Protein AF-A0A1H8BVF8-F1 (afdb_monomer_lite)

Sequence (95 aa):
MREECDQRSATRKRNLTQEDIDRMQVPPDGCPRNFSGLLENLRLFRVPPAEQYTIVLKSNYGEIGGDIWKGFSVIRGSGGKIKLPGHYLLSVLNK

Radius of gyration: 15.65 Å; chains: 1; bounding box: 32×32×54 Å

pLDDT: mean 84.95, std 16.15, range [40.38, 95.38]

Secondary structure (DSSP, 8-state):
-----------------HHHHHT-----SS--B-HHHHHHHHHHTT--HHHHHHHHHHTTTTBTTSHHHHHHHHHHHTTT--S-HHHHHHHHHT-

Foldseek 3Di:
DDDDDDDDDCPPPPVQDPVNLVPDDQDPPPFDADLVVLSVLCVVLPPHRVLSVVLCVLCSSHGPPGQLVVLSVCCVVVVCPDPHSSVSSVVSSPD

Structure (mmCIF, N/CA/C/O backbone):
data_AF-A0A1H8BVF8-F1
#
_entry.id   AF-A0A1H8BVF8-F1
#
loop_
_atom_site.group_PDB
_atom_site.id
_atom_site.type_symbol
_atom_site.label_atom_id
_atom_site.label_alt_id
_atom_site.label_comp_id
_atom_site.label_asym_id
_atom_site.label_entity_id
_atom_site.label_seq_id
_atom_site.pdbx_PDB_ins_code
_atom_site.Cartn_x
_atom_site.Cartn_y
_atom_site.Cartn_z
_atom_site.occupancy
_atom_site.B_iso_or_equiv
_atom_site.auth_seq_id
_atom_site.auth_comp_id
_atom_site.auth_asym_id
_atom_site.auth_atom_id
_atom_site.pdbx_PDB_model_num
ATOM 1 N N . MET A 1 1 ? 7.822 21.270 38.090 1.00 40.38 1 MET A N 1
ATOM 2 C CA . MET A 1 1 ? 6.970 20.209 37.508 1.00 40.38 1 MET A CA 1
ATOM 3 C C . MET A 1 1 ? 7.628 19.851 36.180 1.00 40.38 1 MET A C 1
ATOM 5 O O . MET A 1 1 ? 7.717 20.741 35.353 1.00 40.38 1 MET A O 1
ATOM 9 N N . ARG A 1 2 ? 8.451 18.787 36.088 1.00 48.00 2 ARG A N 1
ATOM 10 C CA . ARG A 1 2 ? 8.066 17.409 35.678 1.00 48.00 2 ARG A CA 1
ATOM 11 C C . ARG A 1 2 ? 7.103 17.480 34.476 1.00 48.00 2 ARG A C 1
ATOM 13 O O . ARG A 1 2 ? 6.054 18.080 34.635 1.00 48.00 2 ARG A O 1
ATOM 20 N N . G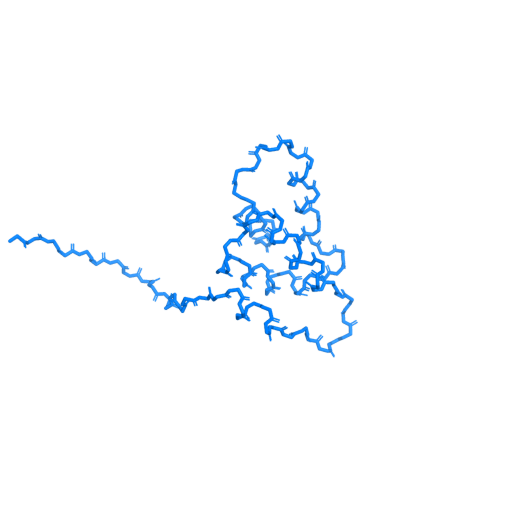LU A 1 3 ? 7.434 16.999 33.278 1.00 46.62 3 GLU A N 1
ATOM 21 C CA . GLU A 1 3 ? 7.903 15.640 32.965 1.00 46.62 3 GLU A CA 1
ATOM 22 C C . GLU A 1 3 ? 8.902 15.583 31.786 1.00 46.62 3 GLU A C 1
ATOM 24 O O . GLU A 1 3 ? 8.706 16.204 30.743 1.00 46.62 3 GLU A O 1
ATOM 29 N N . GLU A 1 4 ? 9.963 14.791 31.965 1.00 58.12 4 GLU A N 1
ATOM 30 C CA . GLU A 1 4 ? 10.759 14.189 30.892 1.00 58.12 4 GLU A CA 1
ATOM 31 C C . GLU A 1 4 ? 9.959 13.047 30.248 1.00 58.12 4 GLU A C 1
ATOM 33 O O . GLU A 1 4 ? 9.365 12.235 30.959 1.00 58.12 4 GLU A O 1
ATOM 38 N N . CYS A 1 5 ? 10.006 12.918 28.921 1.00 43.06 5 CYS A N 1
ATOM 39 C CA . CYS A 1 5 ? 9.691 11.654 28.260 1.00 43.06 5 CYS A CA 1
ATOM 40 C C . CYS A 1 5 ? 10.720 11.386 27.156 1.00 43.06 5 CYS A C 1
ATOM 42 O O . CYS A 1 5 ? 10.590 11.823 26.012 1.00 43.06 5 CYS A O 1
ATOM 44 N N . ASP A 1 6 ? 11.785 10.694 27.556 1.00 52.75 6 ASP A N 1
ATOM 45 C CA . ASP A 1 6 ? 12.667 9.928 26.683 1.00 52.75 6 ASP A CA 1
ATOM 46 C C . ASP A 1 6 ? 11.852 8.804 26.030 1.00 52.75 6 ASP A C 1
ATOM 48 O O . ASP A 1 6 ? 11.263 7.987 26.736 1.00 52.75 6 ASP A O 1
ATOM 52 N N . GLN A 1 7 ? 11.819 8.750 24.696 1.00 45.62 7 GLN A N 1
ATOM 53 C CA . GLN A 1 7 ? 11.632 7.490 23.971 1.00 45.62 7 GLN A CA 1
ATOM 54 C C . GLN A 1 7 ? 12.119 7.604 22.520 1.00 45.62 7 GLN A C 1
ATOM 56 O O . GLN A 1 7 ? 11.410 7.959 21.580 1.00 45.62 7 GLN A O 1
ATOM 61 N N . ARG A 1 8 ? 13.421 7.336 22.402 1.00 43.69 8 ARG A N 1
ATOM 62 C CA . ARG A 1 8 ? 14.117 6.527 21.388 1.00 43.69 8 ARG A CA 1
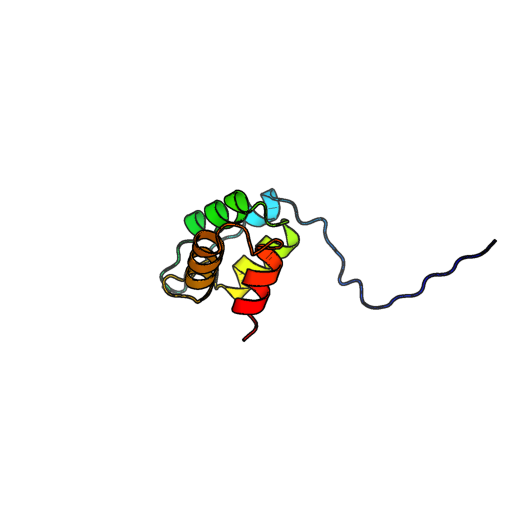ATOM 63 C C . ARG A 1 8 ? 13.291 6.093 20.159 1.00 43.69 8 ARG A C 1
ATOM 65 O O . ARG A 1 8 ? 12.256 5.445 20.272 1.00 43.69 8 ARG A O 1
ATOM 72 N N . SER A 1 9 ? 13.88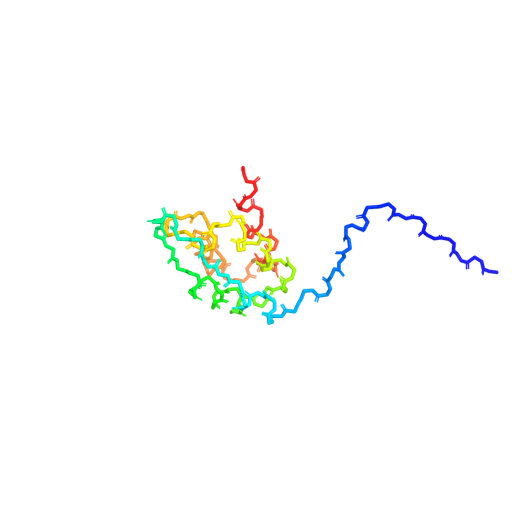2 6.343 18.983 1.00 41.75 9 SER A N 1
ATOM 73 C CA . SER A 1 9 ? 13.501 5.815 17.656 1.00 41.75 9 SER A CA 1
ATOM 74 C C . SER A 1 9 ? 12.424 6.582 16.879 1.00 41.75 9 SER A C 1
ATOM 76 O O . SER A 1 9 ? 11.630 5.994 16.149 1.00 41.75 9 SER A O 1
ATOM 78 N N . ALA A 1 10 ? 12.424 7.913 16.940 1.00 45.03 10 ALA A N 1
ATOM 79 C CA . ALA A 1 10 ? 11.699 8.721 15.964 1.00 45.03 10 ALA A CA 1
ATOM 80 C C . ALA A 1 10 ? 12.521 8.839 14.667 1.00 45.03 10 ALA A C 1
ATOM 82 O O . ALA A 1 10 ? 13.179 9.853 14.424 1.00 45.03 10 ALA A O 1
ATOM 83 N N . THR A 1 11 ? 12.481 7.813 13.805 1.00 49.00 11 THR A N 1
ATOM 84 C CA . THR A 1 11 ? 12.724 8.024 12.368 1.00 49.00 11 THR A CA 1
ATOM 85 C C . THR A 1 11 ? 11.850 9.201 11.978 1.00 49.00 11 THR A C 1
ATOM 87 O O . THR A 1 11 ? 10.629 9.105 12.096 1.00 49.00 11 THR A O 1
ATOM 90 N N . ARG A 1 12 ? 12.477 10.338 11.650 1.00 45.81 12 ARG A N 1
ATOM 91 C CA . ARG A 1 12 ? 11.817 11.622 11.400 1.00 45.81 12 ARG A CA 1
ATOM 92 C C . ARG A 1 12 ? 10.534 11.374 10.614 1.00 45.81 12 ARG A C 1
ATOM 94 O O . ARG A 1 12 ? 10.602 11.066 9.424 1.00 45.81 12 ARG A O 1
ATOM 101 N N . LYS A 1 13 ? 9.380 11.502 11.278 1.00 51.47 13 LYS A N 1
ATOM 102 C CA . LYS A 1 13 ? 8.081 11.622 10.622 1.00 51.47 13 LYS A CA 1
ATOM 103 C C . LYS A 1 13 ? 8.140 12.936 9.849 1.00 51.47 13 LYS A C 1
ATOM 105 O O . LYS A 1 13 ? 7.695 13.970 10.330 1.00 51.47 13 LYS A O 1
ATOM 110 N N . ARG A 1 14 ? 8.776 12.928 8.672 1.00 58.00 14 ARG A N 1
ATOM 111 C CA . ARG A 1 14 ? 8.439 13.892 7.629 1.00 58.00 14 ARG A CA 1
ATOM 112 C C . ARG A 1 14 ? 6.924 13.795 7.530 1.00 58.00 14 ARG A C 1
ATOM 114 O O . ARG A 1 14 ? 6.414 12.679 7.431 1.00 58.00 14 ARG A O 1
ATOM 121 N N . ASN A 1 15 ? 6.229 14.914 7.693 1.00 69.88 15 ASN A N 1
ATOM 122 C CA . ASN A 1 15 ? 4.785 14.978 7.522 1.00 69.88 15 ASN A CA 1
ATOM 123 C C . ASN A 1 15 ? 4.494 14.605 6.065 1.00 69.88 15 ASN A C 1
ATOM 125 O O . ASN A 1 15 ? 4.443 15.483 5.216 1.00 69.88 15 ASN A O 1
ATOM 129 N N . LEU A 1 16 ? 4.433 13.305 5.766 1.00 80.44 16 LEU A N 1
ATOM 130 C CA . LEU A 1 16 ? 4.142 12.800 4.436 1.00 80.44 16 LEU A CA 1
ATOM 131 C C . LEU A 1 16 ? 2.729 13.256 4.117 1.00 80.44 16 LEU A C 1
ATOM 133 O O . LEU A 1 16 ? 1.781 12.937 4.839 1.00 80.44 16 LEU A O 1
ATOM 137 N N . THR A 1 17 ? 2.619 14.059 3.075 1.00 87.12 17 THR A N 1
ATOM 138 C CA . THR A 1 17 ? 1.348 14.557 2.575 1.00 87.12 17 THR A CA 1
ATOM 139 C C . THR A 1 17 ? 0.823 13.619 1.497 1.00 87.12 17 THR A C 1
ATOM 141 O O . THR A 1 17 ? 1.548 12.772 0.978 1.00 87.12 17 THR A O 1
ATOM 144 N N . GLN A 1 18 ? -0.454 13.763 1.141 1.00 86.31 18 GLN A N 1
ATOM 145 C CA . GLN A 1 18 ? -1.008 13.033 0.001 1.00 86.31 18 GLN A CA 1
ATOM 146 C C . GLN A 1 18 ? -0.261 13.387 -1.299 1.00 86.31 18 GLN A C 1
ATOM 148 O O . GLN A 1 18 ? -0.007 12.500 -2.106 1.00 86.31 18 GLN A O 1
ATOM 153 N N . GLU A 1 19 ? 0.168 14.644 -1.459 1.00 88.81 19 GLU A N 1
ATOM 154 C CA . GLU A 1 19 ? 0.956 15.080 -2.618 1.00 88.81 19 GLU A CA 1
ATOM 155 C C . GLU A 1 19 ? 2.296 14.346 -2.736 1.00 88.81 19 GLU A C 1
ATOM 157 O O . GLU A 1 19 ? 2.713 14.026 -3.846 1.00 88.81 19 GLU A O 1
ATOM 162 N N . ASP A 1 20 ? 2.962 14.041 -1.617 1.00 90.00 20 ASP A N 1
ATOM 163 C CA . ASP A 1 20 ? 4.212 13.271 -1.635 1.00 90.00 20 ASP A CA 1
ATOM 164 C C . ASP A 1 20 ? 4.003 11.858 -2.200 1.00 90.00 20 ASP A C 1
ATOM 166 O O . ASP A 1 20 ? 4.881 11.329 -2.881 1.00 90.00 20 ASP A O 1
ATOM 170 N N . ILE A 1 21 ? 2.840 11.251 -1.938 1.00 91.06 21 ILE A N 1
ATOM 171 C CA . ILE A 1 21 ? 2.487 9.921 -2.451 1.00 91.06 21 ILE A CA 1
ATOM 172 C C . ILE A 1 21 ? 2.138 9.997 -3.936 1.00 91.06 21 ILE A C 1
ATOM 174 O O . ILE A 1 21 ? 2.609 9.186 -4.726 1.00 91.06 21 ILE A O 1
ATOM 178 N N . ASP A 1 22 ? 1.341 10.989 -4.329 1.00 88.50 22 ASP A N 1
ATOM 179 C CA . ASP A 1 22 ? 0.921 11.184 -5.718 1.00 88.50 22 ASP A CA 1
ATOM 180 C C . ASP A 1 22 ? 2.079 11.531 -6.662 1.00 88.50 22 ASP A C 1
ATOM 182 O O . ASP A 1 22 ? 2.035 11.198 -7.844 1.00 88.50 22 ASP A O 1
ATOM 186 N N . ARG A 1 23 ? 3.137 12.168 -6.150 1.00 90.31 23 ARG A N 1
ATOM 187 C CA . ARG A 1 23 ? 4.352 12.489 -6.918 1.00 90.31 23 ARG A CA 1
ATOM 188 C C . ARG A 1 23 ? 5.301 11.301 -7.092 1.00 90.31 23 ARG A C 1
ATOM 190 O O . ARG A 1 23 ? 6.322 11.439 -7.770 1.00 90.31 23 ARG A O 1
ATOM 197 N N . MET A 1 24 ? 5.010 10.151 -6.484 1.00 91.06 24 MET A N 1
ATOM 198 C CA . MET A 1 24 ? 5.820 8.951 -6.666 1.00 91.06 24 MET A CA 1
ATOM 199 C C . MET A 1 24 ? 5.746 8.436 -8.101 1.00 91.06 24 MET A C 1
ATOM 201 O O . MET A 1 24 ? 4.695 8.455 -8.737 1.00 91.06 24 MET A O 1
ATOM 205 N N . GLN A 1 25 ? 6.871 7.921 -8.589 1.00 88.00 25 GLN A N 1
ATOM 206 C CA . GLN A 1 25 ? 6.977 7.373 -9.936 1.00 88.00 25 GLN A CA 1
ATOM 207 C C . GLN A 1 25 ? 7.225 5.873 -9.887 1.00 88.00 25 GLN A C 1
ATOM 209 O O . GLN A 1 25 ? 8.063 5.394 -9.122 1.00 88.00 25 GLN A O 1
ATOM 214 N N . VAL A 1 26 ? 6.498 5.143 -10.730 1.00 88.19 26 VAL A N 1
ATOM 215 C CA . VAL A 1 26 ? 6.694 3.704 -10.895 1.00 88.19 26 VAL A CA 1
ATOM 216 C C . VAL A 1 26 ? 8.060 3.422 -11.535 1.00 88.19 26 VAL A C 1
ATOM 218 O O . VAL A 1 26 ? 8.430 4.103 -12.495 1.00 88.19 26 VAL A O 1
ATOM 221 N N . PRO A 1 27 ? 8.819 2.428 -11.047 1.00 88.44 27 PRO A N 1
ATOM 222 C CA . PRO A 1 27 ? 10.080 2.038 -11.666 1.00 88.44 27 PRO A CA 1
ATOM 223 C C . PRO A 1 27 ? 9.883 1.495 -13.095 1.00 88.44 27 PRO A C 1
ATOM 225 O O . PRO A 1 27 ? 8.957 0.711 -13.322 1.00 88.44 27 PRO A O 1
ATOM 228 N N . PRO A 1 28 ? 10.757 1.841 -14.059 1.00 85.94 28 PRO A N 1
ATOM 229 C CA . PRO A 1 28 ? 10.685 1.353 -15.437 1.00 85.94 28 PRO A CA 1
ATOM 230 C C . PRO A 1 28 ? 11.425 0.011 -15.622 1.00 85.94 28 PRO A C 1
ATOM 232 O O . PRO A 1 28 ? 12.237 -0.137 -16.528 1.00 85.94 28 PRO A O 1
ATOM 235 N N . ASP A 1 29 ? 11.187 -0.970 -14.753 1.00 89.19 29 ASP A N 1
ATOM 236 C CA . ASP A 1 29 ? 11.858 -2.288 -14.780 1.00 89.19 29 ASP A CA 1
ATOM 237 C C . ASP A 1 29 ? 11.077 -3.372 -15.555 1.00 89.19 29 ASP A C 1
ATOM 239 O O . ASP A 1 29 ? 11.465 -4.537 -15.573 1.00 89.19 29 ASP A O 1
ATOM 243 N N . GLY A 1 30 ? 9.974 -2.995 -16.207 1.00 86.56 30 GLY A N 1
ATOM 244 C CA . GLY A 1 30 ? 9.147 -3.901 -17.006 1.00 86.56 30 GLY A CA 1
ATOM 245 C C . GLY A 1 30 ? 8.164 -4.758 -16.203 1.00 86.56 30 GLY A C 1
ATOM 246 O O . GLY A 1 30 ? 7.384 -5.493 -16.809 1.00 86.56 30 GLY A O 1
ATOM 247 N N . CYS A 1 31 ? 8.131 -4.655 -14.869 1.00 89.94 31 CYS A N 1
ATOM 248 C CA . CYS A 1 31 ? 7.129 -5.360 -14.074 1.00 89.94 31 CYS A CA 1
ATOM 249 C C . CYS A 1 31 ? 5.730 -4.738 -14.272 1.00 89.94 31 CYS A C 1
ATOM 251 O O . CYS A 1 31 ? 5.577 -3.511 -14.195 1.00 89.94 31 CYS A O 1
ATOM 253 N N . PRO A 1 32 ? 4.684 -5.556 -14.492 1.00 90.44 32 PRO A N 1
ATOM 254 C CA . PRO A 1 32 ? 3.323 -5.066 -14.662 1.00 90.44 32 PRO A CA 1
ATOM 255 C C . PRO A 1 32 ? 2.778 -4.525 -13.335 1.00 90.44 32 PRO A C 1
ATOM 257 O O . PRO A 1 32 ? 2.670 -5.248 -12.343 1.00 90.44 32 PRO A O 1
ATOM 260 N N . ARG A 1 33 ? 2.404 -3.242 -13.310 1.00 93.44 33 ARG A N 1
ATOM 261 C CA . ARG A 1 33 ? 1.922 -2.548 -12.107 1.00 93.44 33 ARG A CA 1
ATOM 262 C C . ARG A 1 33 ? 0.671 -1.737 -12.381 1.00 93.44 33 ARG A C 1
ATOM 264 O O . ARG A 1 33 ? 0.520 -1.165 -13.456 1.00 93.44 33 ARG A O 1
ATOM 271 N N . ASN A 1 34 ? -0.179 -1.624 -11.367 1.00 93.88 34 ASN A N 1
ATOM 272 C CA . ASN A 1 34 ? -1.312 -0.709 -11.360 1.00 93.88 34 ASN A CA 1
ATOM 273 C C . ASN A 1 34 ? -1.206 0.269 -10.181 1.00 93.88 34 ASN A C 1
ATOM 275 O O . ASN A 1 34 ? -1.879 0.122 -9.159 1.00 93.88 34 ASN A O 1
ATOM 279 N N . PHE A 1 35 ? -0.352 1.282 -10.341 1.00 93.75 35 PHE A N 1
ATOM 280 C CA . PHE A 1 35 ? -0.137 2.294 -9.309 1.00 93.75 35 PHE A CA 1
ATOM 281 C C . PHE A 1 35 ? -1.371 3.174 -9.084 1.00 93.75 35 PHE A C 1
ATOM 283 O O . PHE A 1 35 ? -1.755 3.416 -7.943 1.00 93.75 35 PHE A O 1
ATOM 290 N N . SER A 1 36 ? -2.053 3.580 -10.159 1.00 93.50 36 SER A N 1
ATOM 291 C CA . SER A 1 36 ? -3.284 4.376 -10.066 1.00 93.50 36 SER A CA 1
ATOM 292 C C . SER A 1 36 ? -4.370 3.638 -9.275 1.00 93.50 36 SER A C 1
ATOM 294 O O . SER A 1 36 ? -4.871 4.166 -8.282 1.00 93.50 36 SER A O 1
ATOM 296 N N . GLY A 1 37 ? -4.634 2.374 -9.617 1.00 94.69 37 GLY A N 1
ATOM 297 C CA . GLY A 1 37 ? -5.600 1.548 -8.898 1.00 94.69 37 GLY A CA 1
ATOM 298 C C . GLY A 1 37 ? -5.197 1.284 -7.446 1.00 94.69 37 GLY A C 1
ATOM 299 O O . GLY A 1 37 ? -6.066 1.199 -6.576 1.00 94.69 37 GLY A O 1
ATOM 300 N N . LEU A 1 38 ? -3.897 1.192 -7.141 1.00 95.25 38 LEU A N 1
ATOM 301 C CA . LEU A 1 38 ? -3.425 1.093 -5.760 1.00 95.25 38 LEU A CA 1
ATOM 302 C C . LEU A 1 38 ? -3.800 2.355 -4.968 1.00 95.25 38 LEU A C 1
ATOM 304 O O . LEU A 1 38 ? -4.406 2.238 -3.901 1.00 95.25 38 LEU A O 1
ATOM 308 N N . LEU A 1 39 ? -3.495 3.546 -5.494 1.00 94.38 39 LEU A N 1
ATOM 309 C CA . LEU A 1 39 ? -3.815 4.817 -4.837 1.00 94.38 39 LEU A CA 1
ATOM 310 C C . LEU A 1 39 ? -5.321 5.003 -4.637 1.00 94.38 39 LEU A C 1
ATOM 312 O O . LEU A 1 39 ? -5.753 5.401 -3.555 1.00 94.38 39 LEU A O 1
ATOM 316 N N . GLU A 1 40 ? -6.134 4.671 -5.641 1.00 95.00 40 GLU A N 1
ATOM 317 C CA . GLU A 1 40 ? -7.593 4.737 -5.531 1.00 95.00 40 GLU A CA 1
ATOM 318 C C . GLU A 1 40 ? -8.120 3.854 -4.395 1.00 95.00 40 GLU A C 1
ATOM 320 O O . GLU A 1 40 ? -8.935 4.303 -3.588 1.00 95.00 40 GLU A O 1
ATOM 325 N N . ASN A 1 41 ? -7.617 2.621 -4.270 1.00 94.81 41 ASN A N 1
ATOM 326 C CA . ASN A 1 41 ? -8.007 1.736 -3.175 1.00 94.81 41 ASN A CA 1
ATOM 327 C C . ASN A 1 41 ? -7.556 2.276 -1.812 1.00 94.81 41 ASN A C 1
ATOM 329 O O . ASN A 1 41 ? -8.335 2.264 -0.859 1.00 94.81 41 ASN A O 1
ATOM 333 N N . LEU A 1 42 ? -6.329 2.786 -1.703 1.00 94.12 42 LEU A N 1
ATOM 334 C CA . LEU A 1 42 ? -5.825 3.365 -0.456 1.00 94.12 42 LEU A CA 1
ATOM 335 C C . LEU A 1 42 ? -6.661 4.570 0.003 1.00 94.12 42 LEU A C 1
ATOM 337 O O . LEU A 1 42 ? -6.986 4.678 1.189 1.00 94.12 42 LEU A O 1
ATOM 341 N N . ARG A 1 43 ? -7.077 5.426 -0.937 1.00 93.19 43 ARG A N 1
ATOM 342 C CA . ARG A 1 43 ? -7.984 6.556 -0.682 1.00 93.19 43 ARG A CA 1
ATOM 343 C C . ARG A 1 43 ? -9.380 6.092 -0.285 1.00 93.19 43 ARG A C 1
ATOM 345 O O . ARG A 1 43 ? -9.938 6.619 0.677 1.00 93.19 43 ARG A O 1
ATOM 352 N N . LEU A 1 44 ? -9.920 5.079 -0.967 1.00 93.12 44 LEU A N 1
ATOM 353 C CA . LEU A 1 44 ? -11.226 4.491 -0.654 1.00 93.12 44 LEU A CA 1
ATOM 354 C C . LEU A 1 44 ? -11.280 3.991 0.796 1.00 93.12 44 LEU A C 1
ATOM 356 O O . LEU A 1 44 ? -12.263 4.215 1.500 1.00 93.12 44 LEU A O 1
ATOM 360 N N . PHE A 1 45 ? -10.199 3.363 1.260 1.00 91.81 45 PHE A N 1
ATOM 361 C CA . PHE A 1 45 ? -10.073 2.865 2.629 1.00 91.81 45 PHE A CA 1
ATOM 362 C C . PHE A 1 45 ? -9.551 3.900 3.633 1.00 91.81 45 PHE A C 1
ATOM 364 O O . PHE A 1 45 ? -9.328 3.553 4.792 1.00 91.81 45 PHE A O 1
ATOM 371 N N . ARG A 1 46 ? -9.386 5.163 3.214 1.00 91.44 46 ARG A N 1
ATOM 372 C CA . ARG A 1 46 ? -8.911 6.282 4.045 1.00 91.44 46 ARG A CA 1
ATOM 373 C C . ARG A 1 46 ? -7.601 5.969 4.778 1.00 91.44 46 ARG A C 1
ATOM 375 O O . ARG A 1 46 ? -7.430 6.330 5.941 1.00 91.44 46 ARG A O 1
ATOM 382 N N . VAL A 1 47 ? -6.683 5.278 4.104 1.00 92.81 47 VAL A N 1
ATOM 383 C CA . VAL A 1 47 ? -5.377 4.926 4.673 1.00 92.81 47 VAL A CA 1
ATOM 384 C C . VAL A 1 47 ? -4.539 6.203 4.859 1.00 92.81 47 VAL A C 1
ATOM 386 O O . VAL A 1 47 ? -4.457 6.998 3.921 1.00 92.81 47 VAL A O 1
ATOM 389 N N . PRO A 1 48 ? -3.900 6.434 6.020 1.00 91.38 48 PRO A N 1
ATOM 390 C CA . PRO A 1 48 ? -3.065 7.616 6.239 1.00 91.38 48 PRO A CA 1
ATOM 391 C C . PRO A 1 48 ? -1.860 7.681 5.282 1.00 91.38 48 PRO A C 1
ATOM 393 O O . PRO A 1 48 ? -1.276 6.635 4.990 1.00 91.38 48 PRO A O 1
ATOM 396 N N . PRO A 1 49 ? -1.398 8.872 4.851 1.00 91.19 49 PRO A N 1
ATOM 397 C CA . PRO A 1 49 ? -0.303 9.001 3.880 1.00 91.19 49 PRO A CA 1
ATOM 398 C C . PRO A 1 49 ? 0.993 8.266 4.259 1.00 91.19 49 PRO A C 1
ATOM 400 O O . PRO A 1 49 ? 1.640 7.668 3.405 1.00 91.19 49 PRO A O 1
ATOM 403 N N . ALA A 1 50 ? 1.361 8.241 5.544 1.00 89.31 50 ALA A N 1
ATOM 404 C CA . ALA A 1 50 ? 2.548 7.518 6.009 1.00 89.31 50 ALA A CA 1
ATOM 405 C C . ALA A 1 50 ? 2.445 5.993 5.788 1.00 89.31 50 ALA A C 1
ATOM 407 O O . ALA A 1 50 ? 3.422 5.330 5.429 1.00 89.31 50 ALA A O 1
ATOM 408 N N . GLU A 1 51 ? 1.248 5.435 5.971 1.00 92.56 51 GLU A N 1
ATOM 409 C CA . GLU A 1 51 ? 0.974 4.028 5.683 1.00 92.56 51 GLU A CA 1
ATOM 410 C C . GLU A 1 51 ? 0.901 3.793 4.174 1.00 92.56 51 GLU A C 1
ATOM 412 O O . GLU A 1 51 ? 1.486 2.823 3.695 1.00 92.56 51 GLU A O 1
ATOM 417 N N . GLN A 1 52 ? 0.274 4.704 3.414 1.00 94.50 52 GLN A N 1
ATOM 418 C CA . GLN A 1 52 ? 0.246 4.638 1.949 1.00 94.50 52 GLN A CA 1
ATOM 419 C C . GLN A 1 52 ? 1.662 4.554 1.371 1.00 94.50 52 GLN A C 1
ATOM 421 O O . GLN A 1 52 ? 1.935 3.649 0.591 1.00 94.50 52 GLN A O 1
ATOM 426 N N . TYR A 1 53 ? 2.573 5.428 1.815 1.00 92.81 53 TYR A N 1
ATOM 427 C CA . TYR A 1 53 ? 3.984 5.427 1.412 1.00 92.81 53 TYR A CA 1
ATOM 428 C C . TYR A 1 53 ? 4.612 4.041 1.574 1.00 92.81 53 TYR A C 1
ATOM 430 O O . TYR A 1 53 ? 5.214 3.485 0.657 1.00 92.81 53 TYR A O 1
ATOM 438 N N . THR A 1 54 ? 4.429 3.457 2.755 1.00 93.50 54 THR A N 1
ATOM 439 C CA . THR A 1 54 ? 5.023 2.166 3.095 1.00 93.50 54 THR A CA 1
ATOM 440 C C . THR A 1 54 ? 4.393 1.032 2.284 1.00 93.50 54 THR A C 1
ATOM 442 O O . THR A 1 54 ? 5.108 0.147 1.817 1.00 93.50 54 THR A O 1
ATOM 445 N N . ILE A 1 55 ? 3.074 1.065 2.073 1.00 94.88 55 ILE A N 1
ATOM 446 C CA . ILE A 1 55 ? 2.354 0.087 1.248 1.00 94.88 55 ILE A CA 1
ATOM 447 C C . ILE A 1 55 ? 2.801 0.176 -0.211 1.00 94.88 55 ILE A C 1
ATOM 449 O O . ILE A 1 55 ? 3.062 -0.862 -0.811 1.00 94.88 55 ILE A O 1
ATOM 453 N N . VAL A 1 56 ? 2.925 1.377 -0.782 1.00 94.19 56 VAL A N 1
ATOM 454 C CA . VAL A 1 56 ? 3.396 1.576 -2.161 1.00 94.19 56 VAL A CA 1
ATOM 455 C C . VAL A 1 56 ? 4.766 0.936 -2.346 1.00 94.19 56 VAL A C 1
ATOM 457 O O . VAL A 1 56 ? 4.935 0.123 -3.250 1.00 94.19 56 VAL A O 1
ATOM 460 N N . LEU A 1 57 ? 5.713 1.204 -1.446 1.00 92.38 57 LEU A N 1
ATOM 461 C CA . LEU A 1 57 ? 7.045 0.609 -1.535 1.00 92.38 57 LEU A CA 1
ATOM 462 C C . LEU A 1 57 ? 7.025 -0.914 -1.359 1.00 92.38 57 LEU A C 1
ATOM 464 O O . LEU A 1 57 ? 7.633 -1.630 -2.149 1.00 92.38 57 LEU A O 1
ATOM 468 N N . LYS A 1 58 ? 6.310 -1.427 -0.351 1.00 93.62 58 LYS A N 1
ATOM 469 C CA . LYS A 1 58 ? 6.272 -2.871 -0.057 1.00 93.62 58 LYS A CA 1
ATOM 470 C C . LYS A 1 58 ? 5.491 -3.691 -1.082 1.00 93.62 58 LYS A C 1
ATOM 472 O O . LYS A 1 58 ? 5.781 -4.864 -1.260 1.00 93.62 58 LYS A O 1
ATOM 477 N N . SER A 1 59 ? 4.511 -3.090 -1.748 1.00 93.38 59 SER A N 1
ATOM 478 C CA . SER A 1 59 ? 3.718 -3.738 -2.802 1.00 93.38 59 SER A CA 1
ATOM 479 C C . SER A 1 59 ? 4.317 -3.577 -4.200 1.00 93.38 59 SER A C 1
ATOM 481 O O . SER A 1 59 ? 3.633 -3.858 -5.185 1.00 93.38 59 SER A O 1
ATOM 483 N N . ASN A 1 60 ? 5.552 -3.073 -4.300 1.00 93.56 60 ASN A N 1
ATOM 484 C CA . ASN A 1 60 ? 6.203 -2.758 -5.568 1.00 93.56 60 ASN A CA 1
ATOM 485 C C . ASN A 1 60 ? 5.318 -1.865 -6.467 1.00 93.56 60 ASN A C 1
ATOM 487 O O . ASN A 1 60 ? 5.083 -2.157 -7.636 1.00 93.56 60 ASN A O 1
ATOM 491 N N . TYR A 1 61 ? 4.790 -0.777 -5.896 1.00 94.00 61 TYR A N 1
ATOM 492 C CA . TYR A 1 61 ? 3.890 0.188 -6.539 1.00 94.00 61 TYR A CA 1
ATOM 493 C C . TYR A 1 61 ? 2.591 -0.426 -7.088 1.00 94.00 61 TYR A C 1
ATOM 495 O O . TYR A 1 61 ? 2.028 0.049 -8.077 1.00 94.00 61 TYR A O 1
ATOM 503 N N . GLY A 1 62 ? 2.089 -1.474 -6.432 1.00 93.94 62 GLY A N 1
ATOM 504 C CA . GLY A 1 62 ? 0.878 -2.170 -6.857 1.00 93.94 62 GLY A CA 1
ATOM 505 C C . GLY A 1 62 ? 1.156 -3.143 -7.995 1.00 93.94 62 GLY A C 1
ATOM 506 O O . GLY A 1 62 ? 0.442 -3.147 -8.998 1.00 93.94 62 GLY A O 1
ATOM 507 N N . GLU A 1 63 ? 2.197 -3.960 -7.852 1.00 94.94 63 GLU A N 1
ATOM 508 C CA . GLU A 1 63 ? 2.490 -5.052 -8.778 1.00 94.94 63 GLU A CA 1
ATOM 509 C C . GLU A 1 63 ? 1.265 -5.944 -8.982 1.00 94.94 63 GLU A C 1
ATOM 511 O O . GLU A 1 63 ? 0.637 -6.406 -8.024 1.00 94.94 63 GLU A O 1
ATOM 516 N N . ILE A 1 64 ? 0.885 -6.153 -10.242 1.00 91.62 64 ILE A N 1
ATOM 517 C CA . ILE A 1 64 ? -0.295 -6.936 -10.604 1.00 91.62 64 ILE A CA 1
ATOM 518 C C . ILE A 1 64 ? -0.069 -8.389 -10.179 1.00 91.62 64 ILE A C 1
ATOM 520 O O . ILE A 1 64 ? 0.930 -9.003 -10.532 1.00 91.62 64 ILE A O 1
ATOM 524 N N . GLY A 1 65 ? -1.017 -8.943 -9.418 1.00 89.19 65 GLY A N 1
ATOM 525 C CA . GLY A 1 65 ? -0.906 -10.288 -8.841 1.00 89.19 65 GLY A CA 1
ATOM 526 C C . GLY A 1 65 ? -0.248 -10.344 -7.456 1.00 89.19 65 GLY A C 1
ATOM 527 O O . GLY A 1 65 ? -0.340 -11.381 -6.798 1.00 89.19 65 GLY A O 1
ATOM 528 N N . GLY A 1 66 ? 0.325 -9.237 -6.968 1.00 90.69 66 GLY A N 1
ATOM 529 C CA . GLY A 1 66 ? 0.884 -9.141 -5.618 1.00 90.69 66 GLY A CA 1
ATOM 530 C C . GLY A 1 66 ?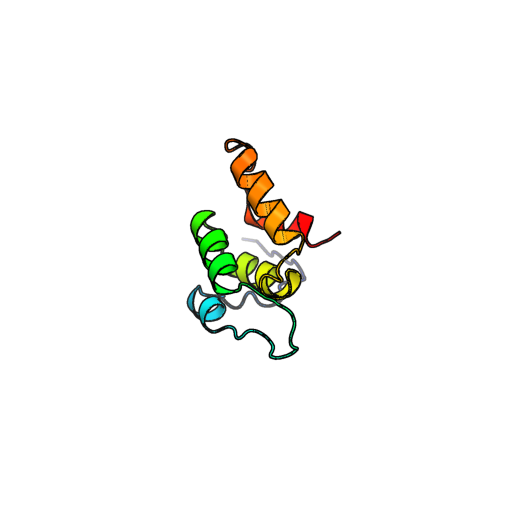 -0.162 -9.299 -4.503 1.00 90.69 66 GLY A C 1
ATOM 531 O O . GLY A 1 66 ? -1.362 -9.063 -4.692 1.00 90.69 66 GLY A O 1
ATOM 532 N N . ASP A 1 67 ? 0.288 -9.657 -3.296 1.00 93.94 67 ASP A N 1
ATOM 533 C 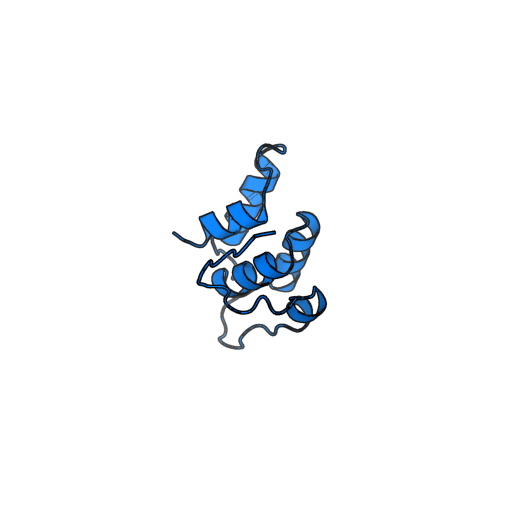CA . ASP A 1 67 ? -0.602 -9.940 -2.156 1.00 93.94 67 ASP A CA 1
ATOM 534 C C . ASP A 1 67 ? -1.421 -8.729 -1.685 1.00 93.94 67 ASP A C 1
ATOM 536 O O . ASP A 1 67 ? -2.460 -8.898 -1.040 1.00 93.94 67 ASP A O 1
ATOM 540 N N . ILE A 1 68 ? -1.026 -7.511 -2.074 1.00 94.75 68 ILE A N 1
ATOM 541 C CA . ILE A 1 68 ? -1.791 -6.293 -1.791 1.00 94.75 68 ILE A CA 1
ATOM 542 C C . ILE A 1 68 ? -3.222 -6.368 -2.345 1.00 94.75 68 ILE A C 1
ATOM 544 O O . ILE A 1 68 ? -4.178 -5.989 -1.665 1.00 94.75 68 ILE A O 1
ATOM 548 N N . TRP A 1 69 ? -3.395 -6.933 -3.544 1.00 95.38 69 TRP A N 1
ATOM 549 C CA . TRP A 1 69 ? -4.696 -7.036 -4.207 1.00 95.38 69 TRP A CA 1
ATOM 550 C C . TRP A 1 69 ? -5.611 -8.035 -3.503 1.00 95.38 69 TRP A C 1
ATOM 552 O O . TRP A 1 69 ? -6.803 -7.775 -3.320 1.00 95.38 69 TRP A O 1
ATOM 562 N N . LYS A 1 70 ? -5.039 -9.145 -3.020 1.00 94.12 70 LYS A N 1
ATOM 563 C CA . LYS A 1 70 ? -5.750 -10.099 -2.158 1.00 94.12 70 LYS A CA 1
ATOM 564 C C . LYS A 1 70 ? -6.162 -9.426 -0.850 1.00 94.12 70 LYS A C 1
ATOM 566 O O . LYS A 1 70 ? -7.302 -9.586 -0.421 1.00 94.12 70 LYS A O 1
ATOM 571 N N . GLY A 1 71 ? -5.277 -8.618 -0.261 1.00 94.25 71 GLY A N 1
ATOM 572 C CA . GLY A 1 71 ? -5.567 -7.830 0.936 1.00 94.25 71 GLY A CA 1
ATOM 573 C C . GLY A 1 71 ? -6.793 -6.927 0.763 1.00 94.25 71 GLY A C 1
ATOM 574 O O . GLY A 1 71 ? -7.703 -6.959 1.592 1.00 94.25 71 GLY A O 1
ATOM 575 N N . PHE A 1 72 ? -6.888 -6.191 -0.347 1.00 94.75 72 PHE A N 1
ATOM 576 C CA . PHE A 1 72 ? -8.077 -5.383 -0.644 1.00 94.75 72 PHE A CA 1
ATOM 577 C C . PHE A 1 72 ? -9.347 -6.222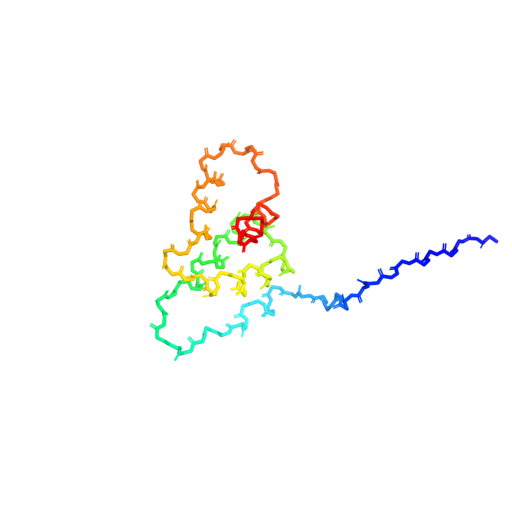 -0.808 1.00 94.75 72 PHE A C 1
ATOM 579 O O . PHE A 1 72 ? -10.401 -5.839 -0.295 1.00 94.75 72 PHE A O 1
ATOM 586 N N . SER A 1 73 ? -9.255 -7.379 -1.471 1.00 94.06 73 SER A N 1
ATOM 587 C CA . SER A 1 73 ? -10.387 -8.302 -1.595 1.00 94.06 73 SER A CA 1
ATOM 588 C C . SER A 1 73 ? -10.889 -8.770 -0.225 1.00 94.06 73 SER A C 1
ATOM 590 O O . SER A 1 73 ? -12.097 -8.804 0.005 1.00 94.06 73 SER A O 1
ATOM 592 N N . VAL A 1 74 ? -9.982 -9.067 0.713 1.00 94.25 74 VAL A N 1
ATOM 593 C CA . VAL A 1 74 ? -10.350 -9.454 2.084 1.00 94.25 74 VAL A CA 1
ATOM 594 C C . VAL A 1 74 ? -10.999 -8.293 2.831 1.00 94.25 74 VAL A C 1
ATOM 596 O O . VAL A 1 74 ? -12.024 -8.498 3.477 1.00 94.25 74 VAL A O 1
ATOM 599 N N . ILE A 1 75 ? -10.472 -7.068 2.717 1.00 93.88 75 ILE A N 1
ATOM 600 C CA . ILE A 1 75 ? -11.088 -5.890 3.350 1.00 93.88 75 ILE A CA 1
ATOM 601 C C . ILE A 1 75 ? -12.535 -5.724 2.880 1.00 93.88 75 ILE A C 1
ATOM 603 O O . ILE A 1 75 ? -13.431 -5.617 3.721 1.00 93.88 75 ILE A O 1
ATOM 607 N N . ARG A 1 76 ? -12.781 -5.772 1.563 1.00 92.88 76 ARG A N 1
ATOM 608 C CA . ARG A 1 76 ? -14.133 -5.657 0.988 1.00 92.88 76 ARG A CA 1
ATOM 609 C C . ARG A 1 76 ? -15.043 -6.810 1.418 1.00 92.88 76 ARG A C 1
ATOM 611 O O . ARG A 1 76 ? -16.178 -6.571 1.816 1.00 92.88 76 ARG A O 1
ATOM 618 N N . GLY A 1 77 ? -14.534 -8.043 1.402 1.00 93.12 77 GLY A N 1
ATOM 619 C CA . GLY A 1 77 ? -15.276 -9.237 1.821 1.00 93.12 77 GLY A CA 1
ATOM 620 C C . GLY A 1 77 ? -15.516 -9.336 3.332 1.00 93.12 77 GLY A C 1
ATOM 621 O O . GLY A 1 77 ? -16.373 -10.096 3.772 1.00 93.12 77 GLY A O 1
ATOM 622 N N . SER A 1 78 ? -14.795 -8.559 4.146 1.00 90.69 78 SER A N 1
ATOM 623 C CA . SER A 1 78 ? -14.892 -8.623 5.608 1.00 90.69 78 SER A CA 1
ATOM 624 C C . SER A 1 78 ? -16.192 -8.047 6.179 1.00 90.69 78 SER A C 1
ATOM 626 O O . SER A 1 78 ? -16.442 -8.214 7.373 1.00 90.69 78 SER A O 1
ATOM 628 N N . GLY A 1 79 ? -16.996 -7.337 5.376 1.00 88.62 79 GLY A N 1
ATOM 629 C CA . GLY A 1 79 ? -18.231 -6.691 5.838 1.00 88.62 79 GLY A CA 1
ATOM 630 C C . GLY A 1 79 ? -17.999 -5.643 6.935 1.00 88.62 79 GLY A C 1
ATOM 631 O O . GLY A 1 79 ? -18.841 -5.464 7.809 1.00 88.62 79 GLY A O 1
ATOM 632 N N . GLY A 1 80 ? -16.826 -4.996 6.953 1.00 86.31 80 GLY A N 1
ATOM 633 C CA . GLY A 1 80 ? -16.473 -3.985 7.957 1.00 86.31 80 GLY A CA 1
ATOM 634 C C . GLY A 1 80 ? -15.892 -4.537 9.268 1.00 86.31 80 GLY A C 1
ATOM 635 O O . GLY A 1 80 ? -15.802 -3.795 10.255 1.00 86.31 80 GLY A O 1
ATOM 636 N N . LYS A 1 81 ? -15.481 -5.815 9.304 1.00 92.12 81 LYS A N 1
ATOM 637 C CA . LYS A 1 81 ? -14.741 -6.401 10.442 1.00 92.12 81 LYS A CA 1
ATOM 638 C C . LYS A 1 81 ? -13.333 -5.816 10.580 1.00 92.12 81 LYS A C 1
ATOM 640 O O . LYS A 1 81 ? -12.863 -5.626 11.698 1.00 92.12 81 LYS A O 1
ATOM 645 N N . ILE A 1 82 ? -12.675 -5.488 9.467 1.00 91.94 82 ILE A N 1
ATOM 646 C CA . ILE A 1 82 ? -11.353 -4.850 9.485 1.00 91.94 82 ILE A CA 1
ATOM 647 C C . ILE A 1 82 ? -11.529 -3.353 9.755 1.00 91.94 82 ILE A C 1
ATOM 649 O O . ILE A 1 82 ? -12.047 -2.619 8.918 1.00 91.94 82 ILE A O 1
ATOM 653 N N . LYS A 1 83 ? -11.105 -2.909 10.943 1.00 90.38 83 LYS A N 1
ATOM 654 C CA . LYS A 1 83 ? -11.208 -1.506 11.382 1.00 90.38 83 LYS A CA 1
ATOM 655 C C . LYS A 1 83 ? -10.027 -0.641 10.943 1.00 90.38 83 LYS A C 1
ATOM 657 O O . LYS A 1 83 ? -10.192 0.561 10.781 1.00 90.38 83 LYS A O 1
ATOM 662 N N . LEU A 1 84 ? -8.860 -1.256 10.741 1.00 92.88 84 LEU A N 1
ATOM 663 C CA . LEU A 1 84 ? -7.616 -0.585 10.360 1.00 92.88 84 LEU A CA 1
ATOM 664 C C . LEU A 1 84 ? -7.070 -1.199 9.061 1.00 92.88 84 LEU A C 1
ATOM 666 O O . LEU A 1 84 ? -6.232 -2.103 9.108 1.00 92.88 84 LEU A O 1
ATOM 670 N N . PRO A 1 85 ? -7.571 -0.761 7.892 1.00 92.44 85 PRO A N 1
ATOM 671 C CA . PRO A 1 85 ? -7.210 -1.358 6.610 1.00 92.44 85 PRO A CA 1
ATOM 672 C C . PRO A 1 85 ? -5.723 -1.200 6.277 1.00 92.44 85 PRO A C 1
ATOM 674 O O . PRO A 1 85 ? -5.118 -2.159 5.814 1.00 92.44 85 PRO A O 1
ATOM 677 N N . GLY A 1 86 ? -5.102 -0.050 6.554 1.00 93.56 86 GLY A N 1
ATOM 678 C CA . GLY A 1 86 ? -3.684 0.157 6.241 1.00 93.56 86 GLY A CA 1
ATOM 679 C C . GLY A 1 86 ? -2.745 -0.732 7.067 1.00 93.56 86 GLY A C 1
ATOM 680 O O . GLY A 1 86 ? -1.916 -1.437 6.495 1.00 93.56 86 GLY A O 1
ATOM 681 N N . HIS A 1 87 ? -2.960 -0.835 8.383 1.00 93.75 87 HIS A N 1
ATOM 682 C CA . HIS A 1 87 ? -2.259 -1.801 9.244 1.00 93.75 87 HIS A CA 1
ATOM 683 C C . HIS A 1 87 ? -2.428 -3.252 8.775 1.00 93.75 87 HIS A C 1
ATOM 685 O O . HIS A 1 87 ? -1.463 -4.017 8.757 1.00 93.75 87 HIS A O 1
ATOM 691 N N . TYR A 1 88 ? -3.644 -3.637 8.381 1.00 94.81 88 TYR A N 1
ATOM 692 C CA . TYR A 1 88 ? -3.900 -4.972 7.850 1.00 94.81 88 TYR A CA 1
ATOM 693 C C . TYR A 1 88 ? -3.110 -5.230 6.558 1.00 94.81 88 TYR A C 1
ATOM 695 O O . TYR A 1 88 ? -2.439 -6.254 6.449 1.00 94.81 88 TYR A O 1
ATOM 703 N N . LEU A 1 89 ? -3.121 -4.292 5.606 1.00 94.75 89 LEU A N 1
ATOM 704 C CA . LEU A 1 89 ? -2.373 -4.421 4.349 1.00 94.75 89 LEU A CA 1
ATOM 705 C C . LEU A 1 89 ? -0.866 -4.495 4.599 1.00 94.75 89 LEU A C 1
ATOM 707 O O . LEU A 1 89 ? -0.185 -5.330 4.011 1.00 94.75 89 LEU A O 1
ATOM 711 N N . LEU A 1 90 ? -0.347 -3.681 5.519 1.00 94.44 90 LEU A N 1
ATOM 712 C CA . LEU A 1 90 ? 1.050 -3.756 5.942 1.00 94.44 90 LEU A CA 1
ATOM 713 C C . LEU A 1 90 ? 1.387 -5.111 6.567 1.00 94.44 90 LEU A C 1
ATOM 715 O O . LEU A 1 90 ? 2.472 -5.627 6.326 1.00 94.44 90 LEU A O 1
ATOM 719 N N . SER A 1 91 ? 0.479 -5.711 7.338 1.00 92.94 91 SER A N 1
ATOM 720 C CA . SER A 1 91 ? 0.665 -7.063 7.873 1.00 92.94 91 SER A CA 1
ATOM 721 C C . SER A 1 91 ? 0.675 -8.124 6.769 1.00 92.94 91 SER A C 1
ATOM 723 O O . SER A 1 91 ? 1.503 -9.028 6.814 1.00 92.94 91 SER A O 1
ATOM 725 N N . VAL A 1 92 ? -0.183 -7.993 5.751 1.00 92.56 92 VAL A N 1
ATOM 726 C CA . VAL A 1 92 ? -0.196 -8.888 4.581 1.00 92.56 92 VAL A CA 1
ATOM 727 C C . VAL A 1 92 ? 1.120 -8.812 3.800 1.00 92.56 92 VAL A C 1
ATOM 729 O O . VAL A 1 92 ? 1.615 -9.846 3.364 1.00 92.56 92 VAL A O 1
ATOM 732 N N . LEU A 1 93 ? 1.694 -7.614 3.662 1.00 91.88 93 LEU A N 1
ATOM 733 C CA . LEU A 1 93 ? 2.943 -7.360 2.934 1.00 91.88 93 LEU A CA 1
ATOM 734 C C . LEU A 1 93 ? 4.230 -7.658 3.727 1.00 91.88 93 LEU A C 1
ATOM 736 O O . LEU A 1 93 ? 5.315 -7.589 3.159 1.00 91.88 93 LEU A O 1
ATOM 740 N N . ASN A 1 94 ? 4.141 -7.919 5.033 1.00 88.19 94 ASN A N 1
ATOM 741 C CA . ASN A 1 94 ? 5.290 -8.181 5.917 1.00 88.19 94 ASN A CA 1
ATOM 742 C C . ASN A 1 94 ? 5.498 -9.678 6.213 1.00 88.19 94 ASN A C 1
ATOM 744 O O . ASN A 1 94 ? 6.086 -10.013 7.240 1.00 88.19 94 ASN A O 1
ATOM 748 N N . LYS A 1 95 ? 4.972 -10.566 5.367 1.00 66.19 95 LYS A N 1
ATOM 749 C CA . LYS A 1 95 ? 5.173 -12.012 5.510 1.00 66.19 95 LYS A CA 1
ATOM 750 C C . LYS A 1 95 ? 6.577 -12.453 5.122 1.00 66.19 95 LYS A C 1
ATOM 752 O O . LYS A 1 95 ? 7.190 -11.775 4.270 1.00 66.19 95 LYS A O 1
#